Protein AF-A0A6L8GI32-F1 (afdb_monomer)

Solvent-accessible surface area (backbone atoms only — not comparable to full-atom values): 6498 Å² total; per-residue (Å²): 132,90,84,80,84,88,82,88,76,89,85,80,90,76,89,74,85,71,84,71,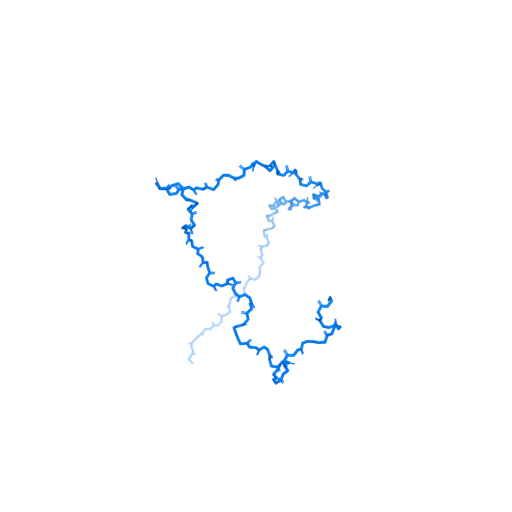77,74,76,78,81,78,79,70,67,92,65,79,71,77,77,72,78,79,66,84,83,75,77,56,59,42,100,86,70,46,78,54,82,81,78,90,78,67,85,79,75,63,82,64,72,92,64,81,58,77,96,52,63,98,52,93,72,82,56,78,84,76,73,111

Sequence (84 aa):
MRSPLLALLCLGAAVAACGAPAPPDQSAGDAPAPAADASAWTPPRTAWGHPDLQGIWSPGYTLTPPERPPRFEGREYLTDAEVA

pLDDT: mean 73.6, std 18.75, range [36.34, 96.56]

Structure (mmCIF, N/CA/C/O backbone):
data_AF-A0A6L8GI32-F1
#
_entry.id   AF-A0A6L8GI32-F1
#
loop_
_atom_site.group_PDB
_atom_site.id
_atom_site.type_symbol
_atom_site.label_atom_id
_atom_site.label_alt_id
_atom_site.label_comp_id
_atom_site.label_asym_id
_atom_site.label_entity_id
_atom_site.label_seq_id
_atom_site.pdbx_PDB_ins_code
_atom_site.Cartn_x
_atom_site.Cartn_y
_atom_site.Cartn_z
_atom_site.occupancy
_atom_site.B_iso_or_equiv
_atom_site.auth_seq_id
_atom_site.auth_comp_id
_atom_site.auth_asym_id
_atom_site.auth_atom_id
_atom_site.pdbx_PDB_model_num
ATOM 1 N N . MET A 1 1 ? -27.714 62.936 0.984 1.00 43.22 1 MET A N 1
ATOM 2 C CA . MET A 1 1 ? -26.608 63.024 0.002 1.00 43.22 1 MET A CA 1
ATOM 3 C C . MET A 1 1 ? -27.094 62.274 -1.240 1.00 43.22 1 MET A C 1
ATOM 5 O O . MET A 1 1 ? -27.251 61.072 -1.146 1.00 43.22 1 MET A O 1
ATOM 9 N N . ARG A 1 2 ? -27.773 62.956 -2.183 1.00 47.84 2 ARG A N 1
ATOM 10 C CA . ARG A 1 2 ? -27.277 63.231 -3.559 1.00 47.84 2 ARG A CA 1
ATOM 11 C C . ARG A 1 2 ? -26.622 61.960 -4.153 1.00 47.84 2 ARG A C 1
ATOM 13 O O . ARG A 1 2 ? -25.521 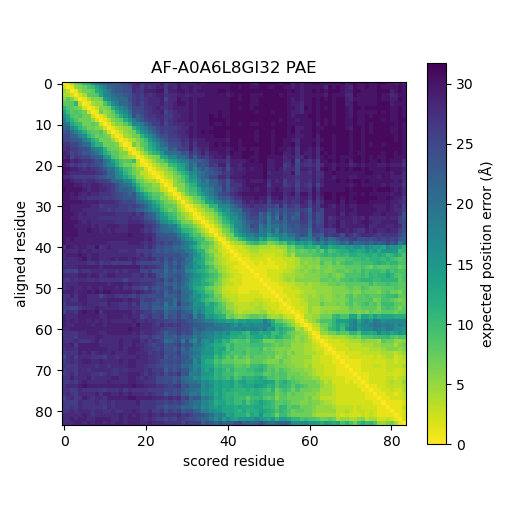61.659 -3.718 1.00 47.84 2 ARG A O 1
ATOM 20 N N . SER A 1 3 ? -27.163 61.147 -5.060 1.00 50.44 3 SER A N 1
ATOM 21 C CA . SER A 1 3 ? -28.114 61.301 -6.176 1.00 50.44 3 SER A CA 1
ATOM 22 C C . SER A 1 3 ? -28.456 59.854 -6.695 1.00 50.44 3 SER A C 1
ATOM 24 O O . SER A 1 3 ? -28.191 58.913 -5.953 1.00 50.44 3 SER A O 1
ATOM 26 N N . PRO A 1 4 ? -29.023 59.596 -7.895 1.00 57.16 4 PRO A N 1
ATOM 27 C CA . PRO A 1 4 ? -30.462 59.402 -8.103 1.00 57.16 4 PRO A CA 1
ATOM 28 C C . PRO A 1 4 ? -30.842 58.187 -9.006 1.00 57.16 4 PRO A C 1
ATOM 30 O O . PRO A 1 4 ? -29.984 57.495 -9.535 1.00 57.16 4 PRO A O 1
ATOM 33 N N . LEU A 1 5 ? -32.157 57.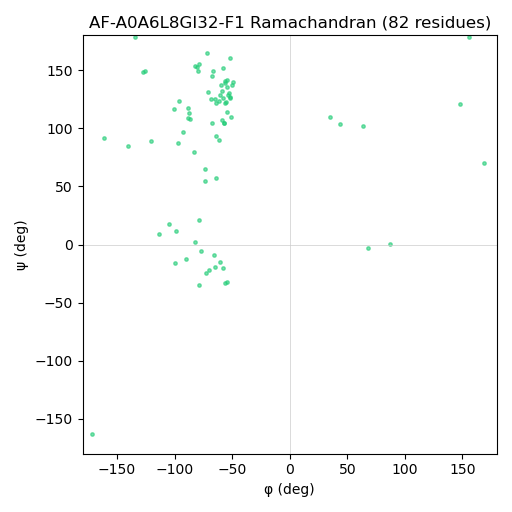985 -9.182 1.00 45.66 5 LEU A N 1
ATOM 34 C CA . LEU A 1 5 ? -32.883 57.614 -10.421 1.00 45.66 5 LEU A CA 1
ATOM 35 C C . LEU A 1 5 ? -32.186 56.662 -11.428 1.00 45.66 5 LEU A C 1
ATOM 37 O O . LEU A 1 5 ? -31.229 57.030 -12.093 1.00 45.66 5 LEU A O 1
ATOM 41 N N . LEU A 1 6 ? -32.649 55.416 -11.570 1.00 48.19 6 LEU A N 1
ATOM 42 C CA . LEU A 1 6 ? -33.749 55.010 -12.470 1.00 48.19 6 LEU A CA 1
ATOM 43 C C . LEU A 1 6 ? -33.431 55.228 -13.964 1.00 48.19 6 LEU A C 1
ATOM 45 O O . LEU A 1 6 ? -33.587 56.325 -14.487 1.00 48.19 6 LEU A O 1
ATOM 49 N N . ALA A 1 7 ? -33.087 54.149 -14.667 1.00 45.72 7 ALA A N 1
ATOM 50 C CA . ALA A 1 7 ? -33.261 54.047 -16.114 1.00 45.72 7 ALA A CA 1
ATOM 51 C C . ALA A 1 7 ? -33.740 52.631 -16.452 1.00 45.72 7 ALA A C 1
ATOM 53 O O . ALA A 1 7 ? -32.976 51.708 -16.717 1.00 45.72 7 ALA A O 1
ATOM 54 N N . LEU A 1 8 ? -35.058 52.494 -16.350 1.00 54.75 8 LEU A N 1
ATOM 55 C CA . LEU A 1 8 ? -35.882 51.478 -16.979 1.00 54.75 8 LEU A CA 1
ATOM 56 C C . LEU A 1 8 ? -35.574 51.445 -18.488 1.00 54.75 8 LEU A C 1
ATOM 58 O O . LEU A 1 8 ? -35.719 52.479 -19.135 1.00 54.75 8 LEU A O 1
ATOM 62 N N . LEU A 1 9 ? -35.238 50.287 -19.060 1.00 47.16 9 LEU A N 1
ATOM 63 C CA . LEU A 1 9 ? -35.701 49.935 -20.407 1.00 47.16 9 LEU A CA 1
ATOM 64 C C . LEU A 1 9 ? -35.578 48.424 -20.642 1.00 47.16 9 LEU A C 1
ATOM 66 O O . LEU A 1 9 ? -34.563 47.907 -21.100 1.00 47.16 9 LEU A O 1
ATOM 70 N N . CYS A 1 10 ? -36.658 47.710 -20.339 1.00 36.34 10 CYS A N 1
ATOM 71 C CA . CYS A 1 10 ? -36.981 46.492 -21.064 1.00 36.34 10 CYS A CA 1
ATOM 72 C C . CYS A 1 10 ? -37.430 46.893 -22.476 1.00 36.34 10 CYS A C 1
ATOM 74 O O . CYS A 1 10 ? -38.297 47.757 -22.594 1.00 36.34 10 CYS A O 1
ATOM 76 N N . LEU A 1 11 ? -36.873 46.246 -23.505 1.00 44.31 11 LEU A N 1
ATOM 77 C CA . LEU A 1 11 ? -37.572 45.605 -24.635 1.00 44.31 11 LEU A CA 1
ATOM 78 C C . LEU A 1 11 ? -36.725 45.680 -25.916 1.00 44.31 11 LEU A C 1
ATOM 80 O O . LEU A 1 11 ? -36.422 46.755 -26.421 1.00 44.31 11 LEU A O 1
ATOM 84 N N . GLY A 1 12 ? -36.398 44.514 -26.469 1.00 41.69 12 GLY A N 1
ATOM 85 C CA . GLY A 1 12 ? -35.752 44.394 -27.773 1.00 41.69 12 GLY A CA 1
ATOM 86 C C . GLY A 1 12 ? -35.245 42.982 -28.018 1.00 41.69 12 GLY A C 1
ATOM 87 O O . GLY A 1 12 ? -34.047 42.734 -27.967 1.00 41.69 12 GLY A O 1
ATOM 88 N N . ALA A 1 13 ? -36.170 42.045 -28.218 1.00 49.16 13 ALA A N 1
ATOM 89 C CA . ALA A 1 13 ? -35.871 40.671 -28.587 1.00 49.16 13 ALA A CA 1
ATOM 90 C C . ALA A 1 13 ? -35.062 40.612 -29.893 1.00 49.16 13 ALA A C 1
ATOM 92 O O . ALA A 1 13 ? -35.514 41.095 -30.928 1.00 49.16 13 ALA A O 1
ATOM 93 N N . ALA A 1 14 ? -33.916 39.939 -29.856 1.00 45.16 14 ALA A N 1
ATOM 94 C CA . ALA A 1 14 ? -33.301 39.356 -31.037 1.00 45.16 14 ALA A CA 1
ATOM 95 C C . ALA A 1 14 ? -33.188 37.852 -30.785 1.00 45.16 14 ALA A C 1
ATOM 97 O O . ALA A 1 14 ? -32.216 37.356 -30.219 1.00 45.16 14 ALA A O 1
ATOM 98 N N . VAL A 1 15 ? -34.247 37.133 -31.165 1.00 52.38 15 VAL A N 1
ATOM 99 C CA . VAL A 1 15 ? -34.203 35.686 -31.369 1.00 52.38 15 VAL A CA 1
ATOM 100 C C . VAL A 1 15 ? -33.240 35.447 -32.529 1.00 52.38 15 VAL A C 1
ATOM 102 O O . VAL A 1 15 ? -33.616 35.528 -33.693 1.00 52.38 15 VAL A O 1
ATOM 105 N N . ALA A 1 16 ? -31.976 35.198 -32.206 1.00 45.28 16 ALA A N 1
ATOM 106 C CA . ALA A 1 16 ? -31.030 34.591 -33.124 1.00 45.28 16 ALA A CA 1
ATOM 107 C C . ALA A 1 16 ? -30.994 33.100 -32.789 1.00 45.28 16 ALA A C 1
ATOM 109 O O . ALA A 1 16 ? -30.221 32.643 -31.949 1.00 45.28 16 ALA A O 1
ATOM 110 N N . ALA A 1 17 ? -31.908 32.358 -33.416 1.00 52.59 17 ALA A N 1
ATOM 111 C CA . ALA A 1 17 ? -31.890 30.907 -33.454 1.00 52.59 17 ALA A CA 1
ATOM 112 C C . ALA A 1 17 ? -30.598 30.450 -34.154 1.00 52.59 17 ALA A C 1
ATOM 114 O O . ALA A 1 17 ? -30.551 30.309 -35.373 1.00 52.59 17 ALA A O 1
ATOM 115 N N . CYS A 1 18 ? -29.532 30.259 -33.379 1.00 37.66 18 CYS A N 1
ATOM 116 C CA . CYS A 1 18 ? -28.376 29.490 -33.803 1.00 37.66 18 CYS A CA 1
ATOM 117 C C . CYS A 1 18 ? -28.671 28.043 -33.412 1.00 37.66 18 CYS A C 1
ATOM 119 O O . CYS A 1 18 ? -28.761 27.725 -32.226 1.00 37.66 18 CYS A O 1
ATOM 121 N N . GLY A 1 19 ? -28.933 27.197 -34.408 1.00 57.53 19 GLY A N 1
ATOM 122 C CA . GLY A 1 19 ? -29.169 25.776 -34.204 1.00 57.53 19 GLY A CA 1
ATOM 123 C C . GLY A 1 19 ? -27.973 25.149 -33.501 1.00 57.53 19 GLY A C 1
ATOM 124 O O . GLY A 1 19 ? -26.932 24.930 -34.115 1.00 57.53 19 GLY A O 1
ATOM 125 N N . ALA A 1 20 ? -28.122 24.865 -32.210 1.00 60.06 20 ALA A N 1
ATOM 126 C CA . ALA A 1 20 ? -27.214 23.967 -31.528 1.00 60.06 20 ALA A CA 1
ATOM 127 C C . ALA A 1 20 ? -27.463 22.562 -32.100 1.00 60.06 20 ALA A C 1
ATOM 129 O O . ALA A 1 20 ? -28.617 22.117 -32.095 1.00 60.06 20 ALA A O 1
ATOM 130 N N . PRO A 1 21 ? -26.441 21.858 -32.620 1.00 58.22 21 PRO A N 1
ATOM 131 C CA . PRO A 1 21 ? -26.602 20.441 -32.889 1.00 58.22 21 PRO A CA 1
ATOM 132 C C . PRO A 1 21 ? -26.962 19.765 -31.563 1.00 58.22 21 PRO A C 1
ATOM 134 O O . PRO A 1 21 ? -26.343 20.042 -30.532 1.00 58.22 21 PRO A O 1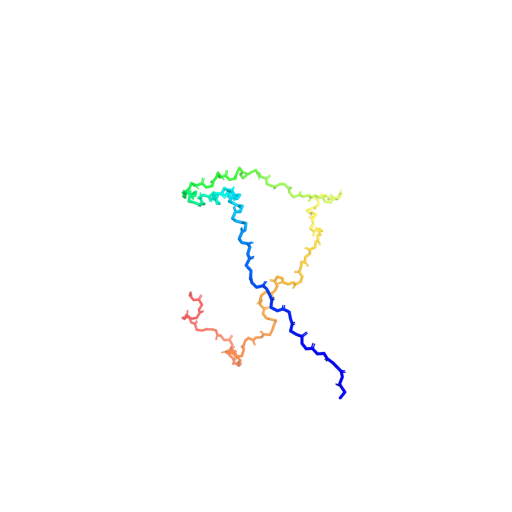
ATOM 137 N N . ALA A 1 22 ? -27.992 18.919 -31.581 1.00 61.72 22 ALA A N 1
ATOM 138 C CA . ALA A 1 22 ? -28.299 18.060 -30.446 1.00 61.72 22 ALA A CA 1
ATOM 139 C C . ALA A 1 22 ? -27.012 17.332 -30.007 1.00 61.72 22 ALA A C 1
ATOM 141 O O . ALA A 1 22 ? -26.228 16.933 -30.879 1.00 61.72 22 ALA A O 1
ATOM 142 N N . PRO A 1 23 ? -26.754 17.174 -28.692 1.00 66.38 23 PRO A N 1
ATOM 143 C CA . PRO A 1 23 ? -25.660 16.321 -28.254 1.00 66.38 23 PRO A CA 1
ATOM 144 C C . PRO A 1 23 ? -25.856 14.938 -28.890 1.00 66.38 23 PRO A C 1
ATOM 146 O O . PRO A 1 23 ? -27.005 14.505 -29.026 1.00 66.38 23 PRO A O 1
ATOM 149 N N . PRO A 1 24 ? -24.780 14.261 -29.328 1.00 61.94 24 PRO A N 1
ATOM 150 C CA . PRO A 1 24 ? -24.911 12.909 -29.846 1.00 61.94 24 PRO A CA 1
ATOM 151 C C . PRO A 1 24 ? -25.661 12.067 -28.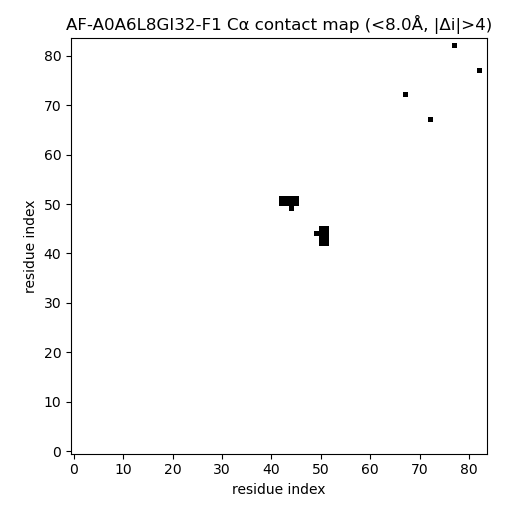815 1.00 61.94 24 PRO A C 1
ATOM 153 O O . PRO A 1 24 ? -25.334 12.105 -27.628 1.00 61.94 24 PRO A O 1
ATOM 156 N N . ASP A 1 25 ? -26.688 11.358 -29.275 1.00 54.53 25 ASP A N 1
ATOM 157 C CA . ASP A 1 25 ? -27.388 10.349 -28.494 1.00 54.53 25 ASP A CA 1
ATOM 158 C C . ASP A 1 25 ? -26.345 9.313 -28.051 1.00 54.53 25 ASP A C 1
ATOM 160 O O . ASP A 1 25 ? -25.823 8.548 -28.861 1.00 54.53 25 ASP A O 1
ATOM 164 N N . GLN A 1 26 ? -25.962 9.361 -26.772 1.00 58.38 26 GLN A N 1
ATOM 165 C CA . GLN A 1 26 ? -24.963 8.469 -26.176 1.00 58.38 26 GLN A CA 1
ATOM 166 C C . GLN A 1 26 ? -25.547 7.094 -25.849 1.00 58.38 26 GLN A C 1
ATOM 168 O O . GLN A 1 26 ? -24.967 6.348 -25.062 1.00 58.38 26 GLN A O 1
ATOM 173 N N . SER A 1 27 ? -26.657 6.715 -26.479 1.00 58.41 27 SER A N 1
ATOM 174 C CA . SER A 1 27 ? -27.125 5.335 -26.511 1.00 58.41 27 SER A CA 1
ATOM 175 C C . SER A 1 27 ? -26.240 4.502 -27.450 1.00 58.41 27 SER A C 1
ATOM 177 O O . SER A 1 27 ? -26.710 3.866 -28.392 1.00 58.41 27 SER A O 1
ATOM 179 N N . ALA A 1 28 ? -24.926 4.516 -27.209 1.00 60.31 28 ALA A N 1
ATOM 180 C CA . ALA A 1 28 ? -24.051 3.456 -27.666 1.00 60.31 28 ALA A CA 1
ATOM 181 C C . ALA A 1 28 ? -24.458 2.222 -26.860 1.00 60.31 28 ALA A C 1
ATOM 183 O O . ALA A 1 28 ? -24.216 2.143 -25.657 1.00 60.31 28 ALA A O 1
ATOM 184 N N . GLY A 1 29 ? -25.173 1.311 -27.521 1.00 59.41 29 GLY A N 1
ATOM 185 C CA . GLY A 1 29 ? -25.515 0.016 -26.957 1.00 59.41 29 GLY A CA 1
ATOM 186 C C . GLY A 1 29 ? -24.277 -0.704 -26.431 1.00 59.41 29 GLY A C 1
ATOM 187 O O . GLY A 1 29 ? -23.152 -0.393 -26.823 1.00 59.41 29 GLY A O 1
ATOM 188 N N . ASP A 1 30 ? -24.537 -1.670 -25.556 1.00 62.41 30 ASP A N 1
ATOM 189 C CA . ASP A 1 30 ? -23.599 -2.536 -24.836 1.00 62.41 30 ASP A CA 1
ATOM 190 C C . ASP A 1 30 ? -22.799 -3.444 -25.798 1.00 62.41 30 ASP A C 1
ATOM 192 O O . ASP A 1 30 ? -22.855 -4.673 -25.763 1.00 62.41 30 ASP A O 1
ATOM 196 N N . ALA A 1 31 ? -22.095 -2.834 -26.750 1.00 65.00 31 ALA A N 1
ATOM 197 C CA . ALA A 1 31 ? -21.168 -3.521 -27.617 1.00 65.00 31 ALA A CA 1
ATOM 198 C C . ALA A 1 31 ? -20.039 -4.034 -26.720 1.00 65.00 31 ALA A C 1
ATOM 200 O O . ALA A 1 31 ? -19.441 -3.233 -25.992 1.00 65.00 31 ALA A O 1
ATOM 201 N N . PRO A 1 32 ? -19.732 -5.343 -26.747 1.00 65.56 32 PRO A N 1
ATOM 202 C CA . PRO A 1 32 ? -18.597 -5.851 -26.005 1.00 65.56 32 PRO A CA 1
ATOM 203 C C . PRO A 1 32 ? -17.369 -5.063 -26.452 1.00 65.56 32 PRO A C 1
ATOM 205 O O . PRO A 1 32 ? -17.065 -4.994 -27.648 1.00 65.56 32 PRO A O 1
ATOM 208 N N . ALA A 1 33 ? -16.706 -4.419 -25.489 1.00 72.94 33 ALA A N 1
ATOM 209 C CA . ALA A 1 33 ? -15.440 -3.756 -25.741 1.00 72.94 33 ALA A CA 1
ATOM 210 C C . ALA A 1 33 ? -14.521 -4.759 -26.457 1.00 72.94 33 ALA A C 1
ATOM 212 O O . ALA A 1 33 ? -14.514 -5.937 -26.075 1.00 72.94 33 ALA A O 1
ATOM 213 N N . PRO A 1 34 ? -13.781 -4.342 -27.502 1.00 67.69 34 PRO A N 1
ATOM 214 C CA . PRO A 1 34 ? -12.828 -5.232 -28.141 1.00 67.69 34 PRO A CA 1
ATOM 215 C C . PRO A 1 34 ? -11.929 -5.802 -27.046 1.00 67.69 34 PRO A C 1
ATOM 217 O O . PRO A 1 34 ? -11.389 -5.047 -26.233 1.00 67.69 34 PRO A O 1
ATOM 220 N N . ALA A 1 35 ? -11.836 -7.132 -26.982 1.00 69.19 35 ALA A N 1
ATOM 221 C CA . ALA A 1 35 ? -10.916 -7.788 -26.073 1.00 69.19 35 ALA A CA 1
ATOM 222 C C . ALA A 1 35 ? -9.535 -7.205 -26.367 1.00 69.19 35 ALA A C 1
ATOM 224 O O . ALA A 1 35 ? -9.038 -7.334 -27.485 1.00 69.19 35 ALA A O 1
ATOM 225 N N . ALA A 1 36 ? -8.969 -6.485 -25.398 1.00 70.44 36 ALA A N 1
ATOM 226 C CA . ALA A 1 36 ? -7.612 -5.998 -25.526 1.00 70.44 36 ALA A CA 1
ATOM 227 C C . ALA A 1 36 ? -6.739 -7.224 -25.791 1.00 70.44 36 ALA A C 1
ATOM 229 O O . ALA A 1 36 ? -6.762 -8.167 -24.994 1.00 70.44 36 ALA A O 1
ATOM 230 N N . ASP A 1 37 ? -6.024 -7.230 -26.917 1.00 66.31 37 ASP A N 1
ATOM 231 C CA . ASP A 1 37 ? -4.996 -8.226 -27.173 1.00 66.31 37 ASP A CA 1
ATOM 232 C C . ASP A 1 37 ? -4.094 -8.242 -25.942 1.00 66.31 37 ASP A C 1
ATOM 234 O O . ASP A 1 37 ? -3.389 -7.270 -25.653 1.00 66.31 37 ASP A O 1
ATOM 238 N N . ALA A 1 38 ? -4.159 -9.328 -25.172 1.00 69.00 38 ALA A N 1
ATOM 239 C CA . ALA A 1 38 ? -3.302 -9.544 -24.022 1.00 69.00 38 ALA A CA 1
ATOM 240 C C . ALA A 1 38 ? -1.904 -9.882 -24.548 1.00 69.00 38 ALA A C 1
ATOM 242 O O . ALA A 1 38 ? -1.417 -11.004 -24.410 1.00 69.00 38 ALA A O 1
ATOM 243 N N . SER A 1 39 ? -1.267 -8.918 -25.220 1.00 76.19 39 SER A N 1
ATOM 244 C CA . SER A 1 39 ? 0.142 -9.015 -25.553 1.00 76.19 39 SER A CA 1
ATOM 245 C C . SER A 1 39 ? 0.869 -9.282 -24.241 1.00 76.19 39 SER A C 1
ATOM 247 O O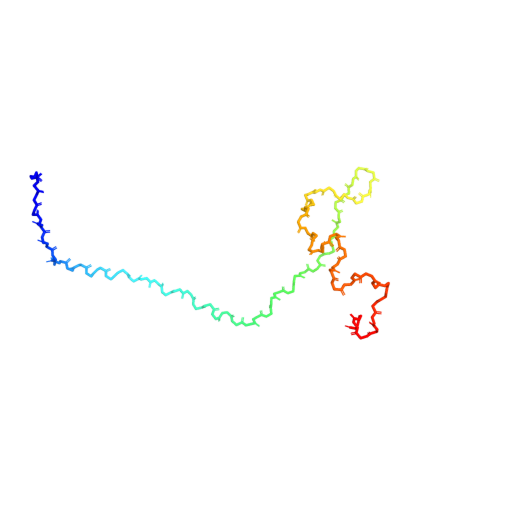 . SER A 1 39 ? 0.621 -8.595 -23.243 1.00 76.19 39 SER A O 1
ATOM 249 N N . ALA A 1 40 ? 1.711 -10.311 -24.220 1.00 81.69 40 ALA A N 1
ATOM 250 C CA . ALA A 1 40 ? 2.472 -10.656 -23.035 1.00 81.69 40 ALA A CA 1
ATOM 251 C C . ALA A 1 40 ? 3.332 -9.449 -22.632 1.00 81.69 40 ALA A C 1
ATOM 253 O O . ALA A 1 40 ? 4.304 -9.102 -23.306 1.00 81.69 40 ALA A O 1
ATOM 254 N N . TRP A 1 41 ? 2.944 -8.781 -21.546 1.00 83.94 41 TRP A N 1
ATOM 255 C CA . TRP A 1 41 ? 3.675 -7.632 -21.037 1.00 83.94 41 TRP A CA 1
ATOM 256 C C . TRP A 1 41 ? 5.064 -8.078 -20.580 1.00 83.94 41 TRP A C 1
ATOM 258 O O . TRP A 1 41 ? 5.200 -8.949 -19.720 1.00 83.94 41 TRP A O 1
ATOM 268 N N . THR A 1 42 ? 6.103 -7.476 -21.158 1.00 87.06 42 THR A N 1
ATOM 269 C CA . THR A 1 42 ? 7.487 -7.712 -20.740 1.00 87.06 42 THR A CA 1
ATOM 270 C C . THR A 1 42 ? 7.932 -6.551 -19.855 1.00 87.06 42 THR A C 1
ATOM 272 O O . THR A 1 42 ? 7.990 -5.423 -20.344 1.00 87.06 42 THR A O 1
ATOM 275 N N . PRO A 1 43 ? 8.253 -6.785 -18.569 1.00 89.00 43 PRO A N 1
ATOM 276 C CA . PRO A 1 43 ? 8.660 -5.706 -17.682 1.00 89.00 43 PRO A CA 1
ATOM 277 C C . PRO A 1 43 ? 10.021 -5.131 -18.111 1.00 89.00 43 PRO A C 1
ATOM 279 O O . PRO A 1 43 ? 10.894 -5.899 -18.542 1.00 89.00 43 PRO A O 1
ATOM 282 N N . PRO A 1 44 ? 10.239 -3.810 -17.957 1.00 92.69 44 PRO A N 1
ATOM 283 C CA . PRO A 1 44 ? 11.561 -3.216 -18.130 1.00 92.69 44 PRO A CA 1
ATOM 284 C C . PRO A 1 44 ? 12.562 -3.871 -17.170 1.00 92.69 44 PRO A C 1
ATOM 286 O O . PRO A 1 44 ? 12.184 -4.391 -16.116 1.00 92.69 44 PRO A O 1
ATOM 289 N N . ARG A 1 45 ? 13.845 -3.893 -17.546 1.00 95.56 45 ARG A N 1
ATOM 290 C CA . ARG A 1 45 ? 14.908 -4.534 -16.760 1.00 95.56 45 ARG A CA 1
ATOM 291 C C . ARG A 1 45 ? 16.065 -3.584 -16.498 1.00 95.56 45 ARG A C 1
ATOM 293 O O . ARG A 1 45 ? 16.398 -2.754 -17.338 1.00 95.56 45 ARG A O 1
ATOM 300 N N . THR A 1 46 ? 16.711 -3.768 -15.354 1.00 95.62 46 THR A N 1
ATOM 301 C CA . THR A 1 46 ? 17.956 -3.088 -14.996 1.00 95.62 46 THR A CA 1
ATOM 302 C C . THR A 1 46 ? 19.133 -3.634 -15.813 1.00 95.62 46 THR A C 1
ATOM 304 O O . THR A 1 46 ? 19.057 -4.724 -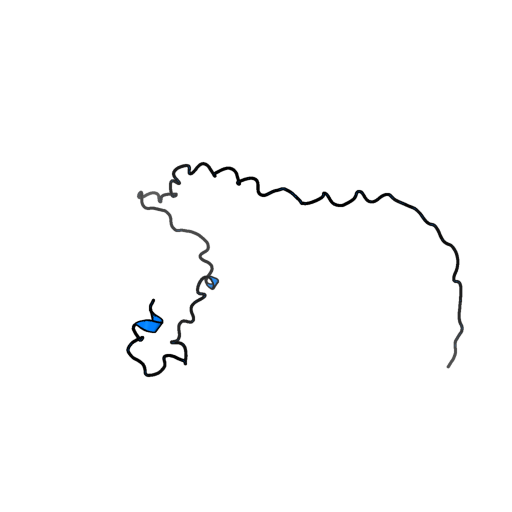16.385 1.00 95.62 46 THR A O 1
ATOM 307 N N . ALA A 1 47 ? 20.265 -2.919 -15.825 1.00 96.56 47 ALA A N 1
ATOM 308 C CA . ALA A 1 47 ? 21.488 -3.355 -16.515 1.00 96.56 47 ALA A CA 1
ATOM 309 C C . ALA A 1 47 ? 22.025 -4.720 -16.031 1.00 96.56 47 ALA A C 1
ATOM 311 O O . ALA A 1 47 ? 22.757 -5.389 -16.754 1.00 96.56 47 ALA A O 1
ATOM 312 N N . TRP A 1 48 ? 21.632 -5.152 -14.829 1.00 95.31 48 TRP A N 1
ATOM 313 C CA . TRP A 1 48 ? 21.991 -6.449 -14.245 1.00 95.31 48 TRP A CA 1
ATOM 314 C C . TRP A 1 48 ? 20.887 -7.512 -14.398 1.00 95.31 48 TRP A C 1
ATOM 316 O O . TRP A 1 48 ? 20.952 -8.565 -13.773 1.00 95.31 48 TRP A O 1
ATOM 326 N N . GLY A 1 49 ? 19.864 -7.256 -15.220 1.00 95.38 49 GLY A N 1
ATOM 327 C CA . GLY A 1 49 ? 18.876 -8.255 -15.651 1.00 95.38 49 GLY A CA 1
ATOM 328 C C . GLY A 1 49 ? 17.657 -8.450 -14.740 1.00 95.38 49 GLY A C 1
ATOM 329 O O . GLY A 1 49 ? 16.774 -9.250 -15.070 1.00 95.38 49 GLY A O 1
ATOM 330 N N . HIS A 1 50 ? 17.553 -7.718 -13.631 1.00 95.69 50 HIS A N 1
ATOM 331 C CA . HIS A 1 50 ? 16.382 -7.763 -12.745 1.00 95.69 50 HIS A CA 1
ATOM 332 C C . HIS A 1 50 ? 15.233 -6.896 -13.281 1.00 95.69 50 HIS A C 1
ATOM 334 O O . HIS A 1 50 ? 15.513 -5.917 -13.970 1.00 95.69 50 HIS A O 1
ATOM 340 N N . PRO A 1 51 ? 13.958 -7.207 -12.970 1.00 94.44 51 PRO A N 1
ATOM 341 C CA . PRO A 1 51 ? 12.846 -6.303 -13.250 1.00 94.44 51 PRO A CA 1
ATOM 342 C C . PRO A 1 51 ? 13.088 -4.922 -12.642 1.00 94.44 51 PRO A C 1
ATOM 344 O O . PRO A 1 51 ? 13.519 -4.805 -11.494 1.00 94.44 51 PRO A O 1
ATOM 347 N N . ASP A 1 52 ? 12.814 -3.889 -13.423 1.00 94.44 52 ASP A N 1
ATOM 348 C CA . ASP A 1 52 ? 12.900 -2.509 -12.985 1.00 94.44 52 ASP A CA 1
ATOM 349 C C . ASP A 1 52 ? 11.567 -2.089 -12.345 1.00 94.44 52 ASP A C 1
ATOM 351 O O . ASP A 1 52 ? 10.532 -2.041 -13.009 1.00 94.44 52 ASP A O 1
ATOM 355 N N . LEU A 1 53 ? 11.597 -1.841 -11.032 1.00 92.69 53 LEU A N 1
ATOM 356 C CA . LEU A 1 53 ? 10.448 -1.430 -10.214 1.00 92.69 53 LEU A CA 1
ATOM 357 C C . LEU A 1 53 ? 10.493 0.069 -9.857 1.00 92.69 53 LEU A C 1
ATOM 359 O O . LEU A 1 53 ? 9.845 0.506 -8.902 1.00 92.69 53 LEU A O 1
ATOM 363 N N . GLN A 1 54 ? 11.287 0.867 -10.576 1.00 91.44 54 GLN A N 1
ATOM 364 C CA . GLN A 1 54 ? 11.281 2.318 -10.412 1.00 91.44 54 GLN A CA 1
ATOM 365 C C . GLN A 1 54 ? 9.942 2.920 -10.869 1.00 91.44 54 GLN A C 1
ATOM 367 O O . GLN A 1 54 ? 9.278 2.418 -11.774 1.00 91.44 54 GLN A O 1
ATOM 372 N N . GLY A 1 55 ? 9.539 4.024 -10.241 1.00 88.44 55 GLY A N 1
ATOM 373 C CA . GLY A 1 55 ? 8.297 4.716 -10.568 1.00 88.44 55 GLY A CA 1
ATOM 374 C C . GLY A 1 55 ? 7.761 5.541 -9.405 1.00 88.44 55 GLY A C 1
ATOM 375 O O . GLY A 1 55 ? 8.336 5.570 -8.316 1.00 88.44 55 GLY A O 1
ATOM 376 N N . ILE A 1 56 ? 6.641 6.221 -9.644 1.00 88.31 56 ILE A N 1
ATOM 377 C CA . ILE A 1 56 ? 5.912 6.932 -8.595 1.00 88.31 56 ILE A CA 1
ATOM 378 C C . ILE A 1 56 ? 4.954 5.942 -7.938 1.00 88.31 56 ILE A C 1
ATOM 380 O O . ILE A 1 56 ? 3.932 5.564 -8.509 1.00 88.31 56 ILE A O 1
ATOM 384 N N . TRP A 1 57 ? 5.285 5.548 -6.715 1.00 84.69 57 TRP A N 1
ATOM 385 C CA . TRP A 1 57 ? 4.416 4.761 -5.852 1.00 84.69 57 TRP A CA 1
ATOM 386 C C . TRP A 1 57 ? 3.625 5.737 -4.988 1.00 84.69 57 TRP A C 1
ATOM 388 O O . TRP A 1 57 ? 4.143 6.259 -4.001 1.00 84.69 57 TRP A O 1
ATOM 398 N N . SER A 1 58 ? 2.398 6.065 -5.396 1.00 82.06 58 SER A N 1
ATOM 399 C CA . SER A 1 58 ? 1.589 7.030 -4.651 1.00 82.06 58 SER A CA 1
ATOM 400 C C . SER A 1 58 ? 1.322 6.503 -3.230 1.00 82.06 58 SER A C 1
ATOM 402 O O . SER A 1 58 ? 0.727 5.437 -3.082 1.00 82.06 58 SER A O 1
ATOM 404 N N . PRO A 1 59 ? 1.681 7.241 -2.165 1.00 69.94 59 PRO A N 1
ATOM 405 C CA . PRO A 1 59 ? 1.444 6.808 -0.783 1.00 69.94 59 PRO A CA 1
ATOM 406 C C . PRO A 1 59 ? -0.052 6.715 -0.423 1.00 69.94 59 PRO A C 1
ATOM 408 O O . PRO A 1 59 ? -0.406 6.199 0.631 1.00 69.94 59 PRO A O 1
ATOM 411 N N . GLY A 1 60 ? -0.939 7.199 -1.300 1.00 65.38 60 GLY A N 1
ATOM 412 C CA . GLY A 1 60 ? -2.393 7.183 -1.134 1.00 65.38 60 GLY A CA 1
ATOM 413 C C . GLY A 1 60 ? -3.098 5.876 -1.516 1.00 65.38 60 GLY A C 1
ATOM 414 O O . GLY A 1 60 ? -4.320 5.830 -1.431 1.00 65.38 60 GLY A O 1
ATOM 415 N N . TYR A 1 61 ? -2.385 4.820 -1.929 1.00 63.50 61 TYR A N 1
ATOM 416 C CA . TYR A 1 61 ? -3.012 3.509 -2.183 1.00 63.50 61 TYR A CA 1
ATOM 417 C C . TYR A 1 61 ? -3.337 2.727 -0.907 1.00 63.50 61 TYR A C 1
ATOM 419 O O . TYR A 1 61 ? -3.964 1.669 -0.966 1.00 63.50 61 TYR A O 1
ATOM 427 N N . THR A 1 62 ? -2.941 3.235 0.257 1.00 70.19 62 THR A N 1
ATOM 428 C CA . THR A 1 62 ? -3.269 2.611 1.534 1.00 70.19 62 THR A CA 1
ATOM 429 C C . THR A 1 62 ? -4.672 3.046 1.957 1.00 70.19 62 THR A C 1
ATOM 431 O O . THR A 1 62 ? -4.849 3.944 2.772 1.00 70.19 62 THR A O 1
ATOM 434 N N . LEU A 1 63 ? -5.692 2.410 1.370 1.00 80.50 63 LEU A N 1
ATOM 435 C CA . LEU A 1 63 ? -7.091 2.551 1.806 1.00 80.50 63 LEU A CA 1
ATOM 436 C C . LEU A 1 63 ? -7.313 1.989 3.218 1.00 80.50 63 LEU A C 1
ATOM 438 O O . LEU A 1 63 ? -8.302 2.308 3.873 1.00 80.50 63 LEU A O 1
ATOM 442 N N . THR A 1 64 ? -6.399 1.137 3.672 1.00 83.31 64 THR A N 1
ATOM 443 C CA . THR A 1 64 ? -6.453 0.470 4.967 1.00 83.31 64 THR A CA 1
ATOM 444 C C . THR A 1 64 ? -5.781 1.339 6.031 1.00 83.31 64 THR A C 1
ATOM 446 O O . THR A 1 64 ? -4.575 1.567 5.936 1.00 83.31 64 THR A O 1
ATOM 449 N N . PRO A 1 65 ? -6.510 1.806 7.062 1.00 86.31 65 PRO A N 1
ATOM 450 C CA . PRO A 1 65 ? -5.893 2.475 8.202 1.00 86.31 65 PRO A CA 1
ATOM 451 C C . PRO A 1 65 ? -4.825 1.581 8.856 1.00 86.31 65 PRO A C 1
ATOM 453 O O . PRO A 1 65 ? -5.041 0.370 8.959 1.00 86.31 65 PRO A O 1
ATOM 456 N N . PRO A 1 66 ? -3.681 2.139 9.289 1.00 87.19 66 PRO A N 1
ATOM 457 C CA . PRO A 1 66 ? -2.626 1.354 9.927 1.00 87.19 66 PRO A CA 1
ATOM 458 C C . PRO A 1 66 ? -3.006 0.907 11.345 1.00 87.19 66 PRO A C 1
ATOM 460 O O . PRO A 1 66 ? -2.489 -0.095 11.841 1.00 87.19 66 PRO A O 1
ATOM 463 N N . GLU A 1 67 ? -3.917 1.623 12.002 1.00 91.06 67 GLU A N 1
ATOM 464 C CA . GLU A 1 67 ? -4.456 1.241 13.298 1.00 91.06 67 GLU A CA 1
AT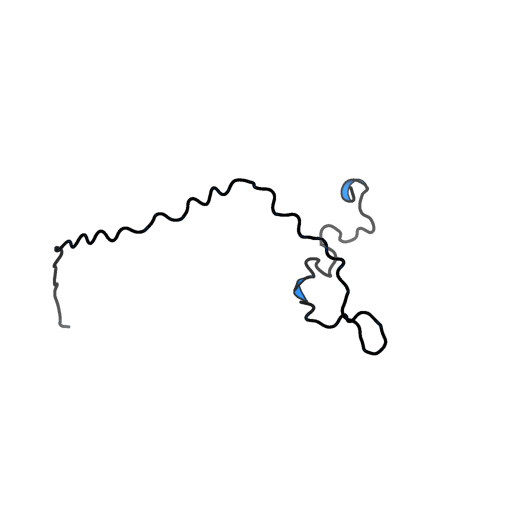OM 465 C C . GLU A 1 67 ? -5.545 0.172 13.172 1.00 91.06 67 GLU A C 1
ATOM 467 O O . GLU A 1 67 ? -6.341 0.131 12.230 1.00 91.06 67 GLU A O 1
ATOM 472 N N . ARG A 1 68 ? -5.641 -0.671 14.202 1.00 91.44 68 ARG A N 1
ATOM 473 C CA . ARG A 1 68 ? -6.753 -1.607 14.350 1.00 91.44 68 ARG A CA 1
ATOM 474 C C . ARG A 1 68 ? -8.076 -0.830 14.449 1.00 91.44 68 ARG A C 1
ATOM 476 O O . ARG A 1 68 ? -8.195 0.031 15.321 1.00 91.44 68 ARG A O 1
ATOM 483 N N . PRO A 1 69 ? -9.101 -1.167 13.642 1.00 92.38 69 PRO A N 1
ATOM 484 C CA . PRO A 1 69 ? -10.414 -0.546 13.761 1.00 92.38 69 PRO A CA 1
ATOM 485 C C . PRO A 1 69 ? -11.000 -0.705 15.177 1.00 92.38 69 PRO A C 1
ATOM 487 O O . PRO A 1 69 ? -10.953 -1.817 15.712 1.00 92.38 69 PRO A O 1
ATOM 490 N N . PRO A 1 70 ? -11.641 0.332 15.753 1.00 94.06 70 PRO A N 1
ATOM 491 C CA . PRO A 1 70 ? -12.171 0.292 17.123 1.00 94.06 70 PRO A CA 1
ATOM 492 C C . PRO A 1 70 ? -13.130 -0.875 17.400 1.00 94.06 70 PRO A C 1
ATOM 494 O O . PRO A 1 70 ? -13.126 -1.453 18.479 1.00 94.06 70 PRO A O 1
ATOM 497 N N . ARG A 1 71 ? -13.904 -1.306 16.393 1.00 93.19 71 ARG A N 1
ATOM 498 C CA . ARG A 1 71 ? -14.818 -2.464 16.498 1.00 93.19 71 ARG A CA 1
ATOM 499 C C . ARG A 1 71 ? -14.125 -3.798 16.829 1.00 93.19 71 ARG A C 1
ATOM 501 O O . ARG A 1 71 ? -14.798 -4.769 17.167 1.00 93.19 71 ARG A O 1
ATOM 508 N N . PHE A 1 72 ? -12.802 -3.862 16.683 1.00 94.12 72 PHE A N 1
ATOM 509 C CA . PHE A 1 72 ? -11.981 -5.045 16.939 1.00 94.12 72 PHE A CA 1
ATOM 510 C C . PHE A 1 72 ? -11.029 -4.873 18.132 1.00 94.12 72 PHE A C 1
ATOM 512 O O . PHE A 1 72 ? -10.145 -5.711 18.325 1.00 94.12 72 PHE A O 1
ATOM 519 N N . GLU A 1 73 ? -11.160 -3.797 18.910 1.00 95.00 73 GLU A N 1
ATOM 520 C CA . GLU A 1 73 ? -10.332 -3.551 20.092 1.00 95.00 73 GLU A CA 1
ATOM 521 C C . GLU A 1 73 ? -10.473 -4.684 21.124 1.00 95.00 73 GLU A C 1
ATOM 523 O O . GLU A 1 73 ? -11.561 -5.214 21.342 1.00 95.00 73 GLU A O 1
ATOM 528 N N . GLY A 1 74 ? -9.352 -5.117 21.713 1.00 94.62 74 GLY A N 1
ATOM 529 C CA . GLY A 1 74 ? -9.320 -6.187 22.721 1.00 94.62 74 GLY A CA 1
ATOM 530 C C . GLY A 1 74 ? -9.672 -7.596 22.218 1.00 94.62 74 GLY A C 1
ATOM 531 O O . GLY A 1 74 ? -9.601 -8.549 22.990 1.00 94.62 74 GLY A O 1
ATOM 532 N N . ARG A 1 75 ? -10.030 -7.758 20.938 1.00 94.62 75 ARG A N 1
ATOM 533 C CA . ARG A 1 75 ? -10.352 -9.055 20.328 1.00 94.62 75 ARG A CA 1
ATOM 534 C C . ARG A 1 75 ? -9.133 -9.633 19.617 1.00 94.62 75 ARG A C 1
ATOM 536 O O . ARG A 1 75 ? -8.599 -9.017 18.697 1.00 94.62 75 ARG A O 1
ATOM 543 N N . GLU A 1 76 ? -8.722 -10.838 19.988 1.00 94.56 76 GLU A N 1
ATOM 544 C CA . GLU A 1 76 ? -7.606 -11.524 19.322 1.00 94.56 76 GLU A CA 1
ATOM 545 C C . GLU A 1 76 ? -8.032 -12.161 17.988 1.00 94.56 76 GLU A C 1
ATOM 547 O O . GLU A 1 76 ? -7.283 -12.103 17.016 1.00 94.56 76 GLU A O 1
ATOM 552 N N . TYR A 1 77 ? -9.272 -12.663 17.913 1.00 95.12 77 TYR A N 1
ATOM 553 C CA . TYR A 1 77 ? -9.788 -13.423 16.771 1.00 95.12 77 TYR A CA 1
ATOM 554 C C . TYR A 1 77 ? -11.090 -12.833 16.197 1.00 95.12 77 TYR A C 1
ATOM 556 O O . TYR A 1 77 ? -11.916 -12.242 16.909 1.00 95.12 77 TYR A O 1
ATOM 564 N N . LEU A 1 78 ? -11.273 -13.012 14.886 1.00 94.00 78 LEU A N 1
ATOM 565 C CA . LEU A 1 78 ? -12.560 -12.843 14.207 1.00 94.00 78 LEU A CA 1
ATOM 566 C C . LEU A 1 78 ? -13.395 -14.118 14.377 1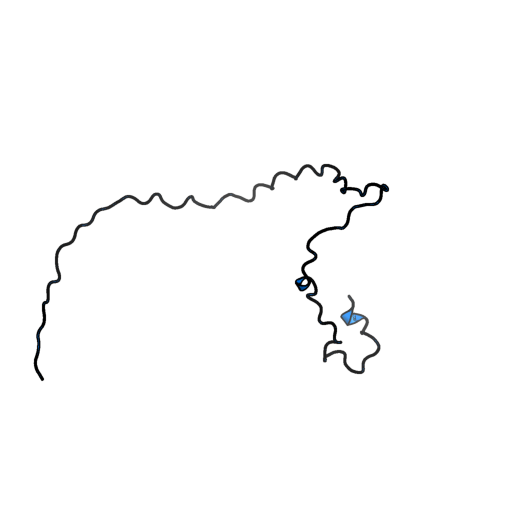.00 94.00 78 LEU A C 1
ATOM 568 O O . LEU A 1 78 ? -12.845 -15.198 14.579 1.00 94.00 78 LEU A O 1
ATOM 572 N N . THR A 1 79 ? -14.716 -13.988 14.325 1.00 94.50 79 THR A N 1
ATOM 573 C CA . THR A 1 79 ? -15.620 -15.145 14.287 1.00 94.50 79 THR A CA 1
ATOM 574 C C . THR A 1 79 ? -15.672 -15.730 12.877 1.00 94.50 79 THR A C 1
ATOM 576 O O . THR A 1 79 ? -15.466 -15.007 11.903 1.00 94.50 79 THR A O 1
ATOM 579 N N . ASP A 1 80 ? -16.014 -17.013 12.750 1.00 95.06 80 ASP A N 1
ATOM 580 C CA . ASP A 1 80 ? -16.132 -17.678 11.441 1.00 95.06 80 ASP A CA 1
ATOM 581 C C . ASP A 1 80 ? -17.116 -16.956 10.504 1.00 95.06 80 ASP A C 1
ATOM 583 O O . ASP A 1 80 ? -16.905 -16.890 9.296 1.00 95.06 80 ASP A O 1
ATOM 587 N N . ALA A 1 81 ? -18.165 -16.347 11.067 1.00 95.12 81 ALA A N 1
ATOM 588 C CA . ALA A 1 81 ? -19.159 -15.582 10.319 1.00 95.12 81 ALA A CA 1
ATOM 589 C C . ALA A 1 81 ? -18.632 -14.244 9.757 1.00 95.12 81 ALA A C 1
ATOM 591 O O . ALA A 1 81 ? -19.227 -13.709 8.828 1.00 95.12 81 ALA A O 1
ATOM 592 N N . GLU A 1 82 ? -17.554 -13.681 10.314 1.00 92.06 82 GLU A N 1
ATOM 593 C CA . GLU A 1 82 ? -16.979 -12.390 9.894 1.00 92.06 82 GLU A CA 1
ATOM 594 C C . GLU A 1 82 ? -15.905 -12.527 8.793 1.00 92.06 82 GLU A C 1
ATOM 596 O O . GLU A 1 82 ? -15.498 -11.512 8.230 1.00 92.06 82 GLU A O 1
ATOM 601 N N . VAL A 1 83 ? -15.415 -13.742 8.510 1.00 91.12 83 VAL A N 1
ATOM 602 C CA . VAL A 1 83 ? -14.324 -14.008 7.542 1.00 91.12 83 VAL A CA 1
ATOM 603 C C . VAL A 1 83 ? -14.844 -14.493 6.177 1.00 91.12 83 VAL A C 1
ATOM 605 O O . VAL A 1 83 ? -14.091 -14.470 5.203 1.00 91.12 83 VAL A O 1
ATOM 608 N N . ALA A 1 84 ? -16.104 -14.932 6.111 1.00 73.12 84 ALA A N 1
ATOM 609 C CA . ALA A 1 84 ? -16.731 -15.521 4.925 1.00 73.12 84 ALA A CA 1
ATOM 610 C C . ALA A 1 84 ? -17.046 -14.515 3.804 1.00 73.12 84 ALA A C 1
ATOM 612 O O . ALA A 1 84 ? -17.391 -13.350 4.112 1.00 73.12 84 ALA A O 1
#

Mean predicted aligned error: 19.22 Å

Radius of gyration: 32.57 Å; Cα contacts (8 Å, |Δi|>4): 11; chains: 1; bounding box: 60×81×57 Å

Secondary structure (DSSP, 8-state):
-------------------PPPPP------PPPP------PPPPB-TTSSB---S---GGG--S-SSPPGGGTT-S---HHHH-

Foldseek 3Di:
DDDDDDDDDDDDDDPPPPDDPDDPPPPPDPDPDPDPPPDPDDADADPVGHGDPDDDDDPPPCPDDPDDDPVCPPPPDDDPVVPD